Protein AF-A0A699ZZW5-F1 (afdb_monomer_lite)

pLDDT: mean 82.37, std 14.15, range [44.81, 97.31]

Structure (mmCIF, N/CA/C/O backbone):
data_AF-A0A699ZZW5-F1
#
_entry.id   AF-A0A699ZZW5-F1
#
loop_
_atom_site.group_PDB
_atom_site.id
_atom_site.type_symbol
_atom_site.label_atom_id
_atom_site.label_alt_id
_atom_site.label_comp_id
_atom_site.label_asym_id
_atom_site.label_entity_id
_atom_site.label_seq_id
_atom_site.pdbx_PDB_ins_code
_atom_site.Cartn_x
_atom_site.Cartn_y
_atom_site.Cartn_z
_atom_site.occupancy
_atom_site.B_iso_or_equiv
_atom_site.auth_seq_id
_atom_site.auth_comp_id
_atom_site.auth_asym_id
_atom_site.auth_atom_id
_atom_site.pdbx_PDB_model_num
ATOM 1 N N . MET A 1 1 ? 13.036 2.743 8.974 1.00 47.38 1 MET A N 1
ATOM 2 C CA . MET A 1 1 ? 11.934 3.652 9.339 1.00 47.38 1 MET A CA 1
ATOM 3 C C . MET A 1 1 ? 12.281 4.974 8.714 1.00 47.38 1 MET A C 1
ATOM 5 O O . MET A 1 1 ? 13.202 5.635 9.175 1.00 47.38 1 MET A O 1
ATOM 9 N N . ALA A 1 2 ? 11.593 5.298 7.637 1.00 44.81 2 ALA A N 1
ATOM 10 C CA . ALA A 1 2 ? 11.842 6.443 6.810 1.00 44.81 2 ALA A CA 1
ATOM 11 C C . ALA A 1 2 ? 11.551 7.671 7.666 1.00 44.81 2 ALA A C 1
ATOM 13 O O . ALA A 1 2 ? 10.438 7.875 8.156 1.00 44.81 2 ALA A O 1
ATOM 14 N N . ASP A 1 3 ? 12.593 8.460 7.887 1.00 52.75 3 ASP A N 1
ATOM 15 C CA . ASP A 1 3 ? 12.635 9.530 8.881 1.00 52.75 3 ASP A CA 1
ATOM 16 C C . ASP A 1 3 ? 11.747 10.739 8.543 1.00 52.75 3 ASP A C 1
ATOM 18 O O . ASP A 1 3 ? 11.688 11.697 9.310 1.00 52.75 3 ASP A O 1
ATOM 22 N N . TRP A 1 4 ? 11.025 10.707 7.420 1.00 54.19 4 TRP A N 1
ATOM 23 C CA . TRP A 1 4 ? 10.344 11.880 6.879 1.00 54.19 4 TRP A CA 1
ATOM 24 C C . TRP A 1 4 ? 8.996 12.199 7.544 1.00 54.19 4 TRP A C 1
ATOM 26 O O . TRP A 1 4 ? 8.529 13.327 7.411 1.00 54.19 4 TRP A O 1
ATOM 36 N N . ASN A 1 5 ? 8.366 11.260 8.271 1.00 65.25 5 ASN A N 1
ATOM 37 C CA . ASN A 1 5 ? 7.109 11.540 8.983 1.00 65.25 5 ASN A CA 1
ATOM 38 C C . ASN A 1 5 ? 6.798 10.570 10.141 1.00 65.25 5 ASN A C 1
ATOM 40 O O . ASN A 1 5 ? 5.810 9.832 10.108 1.00 65.25 5 ASN A O 1
ATOM 44 N N . ARG A 1 6 ? 7.628 10.569 11.192 1.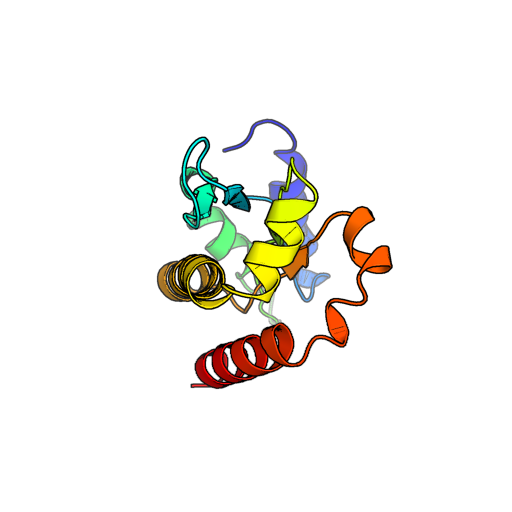00 73.81 6 ARG A N 1
ATOM 45 C CA . ARG A 1 6 ? 7.364 9.761 12.402 1.00 73.81 6 ARG A CA 1
ATOM 46 C C . ARG A 1 6 ? 6.028 10.119 13.068 1.00 73.81 6 ARG A C 1
ATOM 48 O O . ARG A 1 6 ? 5.307 9.224 13.499 1.00 73.81 6 ARG A O 1
ATOM 55 N N . GLU A 1 7 ? 5.648 11.397 13.063 1.00 85.00 7 GLU A N 1
ATOM 56 C CA . GLU A 1 7 ? 4.388 11.862 13.661 1.00 85.00 7 GLU A CA 1
ATOM 57 C C . GLU A 1 7 ? 3.146 11.246 13.000 1.00 85.00 7 GLU A C 1
ATOM 59 O O . GLU A 1 7 ? 2.139 11.005 13.667 1.00 85.00 7 GLU A O 1
ATOM 64 N N . GLY A 1 8 ? 3.204 10.945 11.699 1.00 88.81 8 GLY A N 1
ATOM 65 C CA . GLY A 1 8 ? 2.125 10.262 10.987 1.00 88.81 8 GLY A CA 1
ATOM 66 C C . GLY A 1 8 ? 1.798 8.885 11.574 1.00 88.81 8 GLY A C 1
ATOM 67 O O . GLY A 1 8 ? 0.622 8.542 11.718 1.00 88.81 8 GLY A O 1
ATOM 68 N N . TYR A 1 9 ? 2.818 8.122 11.977 1.00 92.06 9 TYR A N 1
ATOM 69 C CA . TYR A 1 9 ? 2.642 6.795 12.578 1.00 92.06 9 TYR A CA 1
ATOM 70 C C . TYR A 1 9 ? 1.956 6.889 13.937 1.00 92.06 9 TYR A C 1
ATOM 72 O O . TYR A 1 9 ? 0.991 6.160 14.191 1.00 92.06 9 TYR A O 1
ATOM 80 N N . ASP A 1 10 ? 2.417 7.816 14.776 1.00 93.94 10 ASP A N 1
ATOM 81 C CA . ASP A 1 10 ? 1.869 8.035 16.112 1.00 93.94 10 ASP A CA 1
ATOM 82 C C . ASP A 1 10 ? 0.426 8.535 16.040 1.00 93.94 10 ASP A C 1
ATOM 84 O O . ASP A 1 10 ? -0.450 8.038 16.752 1.00 93.94 10 ASP A O 1
ATOM 88 N N . ASN A 1 11 ? 0.140 9.468 15.128 1.00 94.69 11 ASN A N 1
ATOM 89 C CA . ASN A 1 11 ? -1.207 9.984 14.913 1.00 94.69 11 ASN A CA 1
ATOM 90 C C . ASN A 1 11 ? -2.162 8.902 14.400 1.00 94.69 11 ASN A C 1
ATOM 92 O O . ASN A 1 11 ? -3.297 8.820 14.879 1.00 94.69 11 ASN A O 1
ATOM 96 N N . ALA A 1 12 ? -1.711 8.036 13.488 1.00 95.19 12 ALA A N 1
ATOM 97 C CA . ALA A 1 12 ? -2.514 6.916 13.008 1.00 95.19 12 ALA A CA 1
ATOM 98 C C . ALA A 1 12 ? -2.909 5.980 14.158 1.00 95.19 12 ALA A C 1
ATOM 100 O O . ALA A 1 12 ? -4.080 5.630 14.283 1.00 95.19 12 ALA A O 1
ATOM 101 N N . VAL A 1 13 ? -1.975 5.641 15.055 1.00 95.56 13 VAL A N 1
ATOM 102 C CA . VAL A 1 13 ? -2.268 4.805 16.233 1.00 95.56 13 VAL A CA 1
ATOM 103 C C . VAL A 1 13 ? -3.162 5.544 17.230 1.00 95.56 13 VAL A C 1
ATOM 105 O O . VAL A 1 13 ? -4.140 4.973 17.722 1.00 95.56 13 VAL A O 1
ATOM 108 N N . ARG A 1 14 ? -2.870 6.816 17.523 1.00 94.88 14 ARG A N 1
ATOM 109 C CA . ARG A 1 14 ? -3.620 7.645 18.480 1.00 94.88 14 ARG A CA 1
ATOM 110 C C . ARG A 1 14 ? -5.081 7.815 18.076 1.00 94.88 14 ARG A C 1
ATOM 112 O O . ARG A 1 14 ? -5.964 7.755 18.929 1.00 94.88 14 ARG A O 1
ATOM 119 N N . PHE A 1 15 ? -5.340 8.014 16.787 1.00 94.44 15 PHE A N 1
ATOM 120 C CA . PHE A 1 15 ? -6.673 8.295 16.258 1.00 94.44 15 PHE A CA 1
ATOM 121 C C . PHE A 1 15 ? -7.304 7.116 15.511 1.00 94.44 15 PHE A C 1
ATOM 123 O O . PHE A 1 15 ? -8.346 7.301 14.888 1.00 94.44 15 PHE A O 1
ATOM 130 N N . ARG A 1 16 ? -6.751 5.901 15.622 1.00 95.19 16 ARG A N 1
ATOM 131 C CA . ARG A 1 16 ? -7.211 4.695 14.903 1.00 95.19 16 ARG A CA 1
ATOM 132 C C . ARG A 1 16 ? -8.709 4.399 15.025 1.00 95.19 16 ARG A C 1
ATOM 134 O O . ARG A 1 16 ? -9.313 3.916 14.079 1.00 95.19 16 ARG A O 1
ATOM 141 N N . ALA A 1 17 ? -9.348 4.777 16.137 1.00 94.31 17 ALA A N 1
ATOM 142 C CA . ALA A 1 17 ? -10.803 4.659 16.310 1.00 94.31 17 ALA A CA 1
ATOM 143 C C . ALA A 1 17 ? -11.629 5.463 15.284 1.00 94.31 17 ALA A C 1
ATOM 145 O O . ALA A 1 17 ? -12.817 5.203 15.121 1.00 94.31 17 ALA A O 1
ATOM 146 N N . LYS A 1 18 ? -11.020 6.452 14.622 1.00 93.75 18 LYS A N 1
ATOM 147 C CA . LYS A 1 18 ? -11.644 7.325 13.620 1.00 93.75 18 LYS A CA 1
ATOM 148 C C . LYS A 1 18 ? -11.321 6.916 12.179 1.00 93.75 18 LYS A C 1
ATOM 150 O O . LYS A 1 18 ? -11.803 7.562 11.255 1.00 93.75 18 LYS A O 1
ATOM 155 N N . LEU A 1 19 ? -10.480 5.903 11.976 1.00 95.38 19 LEU A N 1
ATOM 156 C CA . LEU A 1 19 ? -9.948 5.531 10.665 1.00 95.38 19 LEU A CA 1
ATOM 157 C C . LEU A 1 19 ? -10.515 4.187 10.240 1.00 95.38 19 LEU A C 1
ATOM 159 O O . LEU A 1 19 ? -10.462 3.240 11.011 1.00 95.38 19 LEU A O 1
ATOM 163 N N . THR A 1 20 ? -11.008 4.063 9.011 1.00 95.62 20 THR A N 1
ATOM 164 C CA . THR A 1 20 ? -11.395 2.752 8.461 1.00 95.62 20 THR A CA 1
ATOM 165 C C . THR A 1 20 ? -10.209 2.040 7.818 1.00 95.62 20 THR A C 1
ATOM 167 O O . THR A 1 20 ? -10.076 0.825 7.954 1.00 95.62 20 THR A O 1
ATOM 170 N N . HIS A 1 21 ? -9.334 2.809 7.171 1.00 97.19 21 HIS A N 1
ATOM 171 C CA . HIS A 1 21 ? -8.145 2.338 6.478 1.00 97.19 21 HIS A CA 1
ATOM 172 C C . HIS A 1 21 ? -6.964 3.262 6.777 1.00 97.19 21 HIS A C 1
ATOM 174 O O . HIS A 1 21 ? -7.145 4.457 7.016 1.00 97.19 21 HIS A O 1
ATOM 180 N N . VAL A 1 22 ? -5.757 2.713 6.710 1.00 96.81 22 VAL A N 1
ATOM 181 C CA . VAL A 1 22 ? -4.501 3.463 6.660 1.00 96.81 22 VAL A CA 1
ATOM 182 C C . VAL A 1 22 ? -3.672 2.969 5.486 1.00 96.81 22 VAL A C 1
ATOM 184 O O . VAL A 1 22 ? -3.576 1.765 5.254 1.00 96.81 22 VAL A O 1
ATOM 187 N N . SER A 1 23 ? -3.069 3.907 4.761 1.00 96.62 23 SER A N 1
ATOM 188 C CA . SER A 1 23 ? -2.251 3.626 3.583 1.00 96.62 23 SER A CA 1
ATOM 189 C C . SER A 1 23 ? -0.817 4.090 3.824 1.00 96.62 23 SER A C 1
ATOM 191 O O . SER A 1 23 ? -0.483 5.227 3.480 1.00 96.62 23 SER A O 1
ATOM 193 N N . PRO A 1 24 ? 0.033 3.266 4.464 1.00 95.31 24 PRO A N 1
ATOM 194 C CA . PRO A 1 24 ? 1.433 3.616 4.644 1.00 95.31 24 PRO A CA 1
ATOM 195 C C . PRO A 1 24 ? 2.151 3.751 3.295 1.00 95.31 24 PRO A C 1
ATOM 197 O O . PRO A 1 24 ? 1.871 3.031 2.336 1.00 95.31 24 PRO A O 1
ATOM 200 N N . VAL A 1 25 ? 3.087 4.693 3.234 1.00 93.75 25 VAL A N 1
ATOM 201 C CA . VAL A 1 25 ? 3.834 5.059 2.026 1.00 93.75 25 VAL A CA 1
ATOM 202 C C . VAL A 1 25 ? 5.217 4.419 2.112 1.00 93.75 25 VAL A C 1
ATOM 204 O O . VAL A 1 25 ? 6.180 5.058 2.532 1.00 93.75 25 VAL A O 1
ATOM 207 N N . TRP A 1 26 ? 5.288 3.132 1.778 1.00 94.38 26 TRP A N 1
ATOM 208 C CA . TRP A 1 26 ? 6.524 2.343 1.861 1.00 94.38 26 TRP A CA 1
ATOM 209 C C . TRP A 1 26 ? 7.064 1.954 0.500 1.00 94.38 26 TRP A C 1
ATOM 211 O O . TRP A 1 26 ? 8.271 1.977 0.299 1.00 94.38 26 TRP A O 1
ATOM 221 N N . TYR A 1 27 ? 6.174 1.616 -0.427 1.00 95.88 27 TYR A N 1
ATOM 222 C CA . TYR A 1 27 ? 6.559 0.865 -1.604 1.00 95.88 27 TYR A CA 1
ATOM 223 C C . TYR A 1 27 ? 6.644 1.727 -2.853 1.00 95.88 27 TYR A C 1
ATOM 225 O O . TYR A 1 27 ? 5.749 2.533 -3.144 1.00 95.88 27 TYR A O 1
ATOM 233 N N . THR A 1 28 ? 7.697 1.466 -3.619 1.00 94.25 28 THR A N 1
ATOM 234 C CA . THR A 1 28 ? 7.861 1.977 -4.975 1.00 94.25 28 THR A CA 1
ATOM 235 C C . THR A 1 28 ? 8.221 0.822 -5.895 1.00 94.25 28 THR A C 1
ATOM 237 O O . THR A 1 28 ? 9.174 0.086 -5.649 1.00 94.25 28 THR A O 1
ATOM 240 N N . LEU A 1 29 ? 7.437 0.660 -6.951 1.00 92.19 29 LEU A N 1
ATOM 241 C CA . LEU A 1 29 ? 7.672 -0.265 -8.040 1.00 92.19 29 LEU A CA 1
ATOM 242 C C . LEU A 1 29 ? 8.421 0.481 -9.148 1.00 92.19 29 LEU A C 1
ATOM 244 O O . LEU A 1 29 ? 7.941 1.504 -9.639 1.00 92.19 29 LEU A O 1
ATOM 248 N N . LYS A 1 30 ? 9.588 -0.036 -9.530 1.00 89.06 30 LYS A N 1
ATOM 249 C CA . LYS A 1 30 ? 10.482 0.574 -10.519 1.00 89.06 30 LYS A CA 1
ATOM 250 C C . LYS A 1 30 ? 10.868 -0.422 -11.591 1.00 89.06 30 LYS A C 1
ATOM 252 O O . LYS A 1 30 ? 10.924 -1.626 -11.336 1.00 89.06 30 LYS A O 1
ATOM 257 N N . ARG A 1 31 ? 11.215 0.090 -12.766 1.00 85.62 31 ARG A N 1
ATOM 258 C CA . ARG A 1 31 ? 11.972 -0.690 -13.740 1.00 85.62 31 ARG A CA 1
ATOM 259 C C . ARG A 1 31 ? 13.425 -0.833 -13.325 1.00 85.62 31 ARG A C 1
ATOM 261 O O . ARG A 1 31 ? 14.029 0.108 -12.812 1.00 85.62 31 ARG A O 1
ATOM 268 N N . VAL A 1 32 ? 13.987 -2.006 -13.593 1.00 84.44 32 VAL A N 1
ATOM 269 C CA . VAL A 1 32 ? 15.425 -2.230 -13.473 1.00 84.44 32 VAL A CA 1
ATOM 270 C C . VAL A 1 32 ? 16.113 -1.567 -14.675 1.00 84.44 32 VAL A C 1
ATOM 272 O O . VAL A 1 32 ? 15.771 -1.901 -15.816 1.00 84.44 32 VAL A O 1
ATOM 275 N N . PRO A 1 33 ? 17.067 -0.640 -14.455 1.00 77.06 33 PRO A N 1
ATOM 276 C CA . PRO A 1 33 ? 17.817 -0.011 -15.539 1.00 77.06 33 PRO A CA 1
ATOM 277 C C . PRO A 1 33 ? 18.487 -1.046 -16.448 1.00 77.06 33 PRO A C 1
ATOM 279 O O . PRO A 1 33 ? 18.896 -2.108 -15.984 1.00 77.06 33 PRO A O 1
ATOM 282 N N . ASP A 1 34 ? 18.602 -0.728 -17.738 1.00 74.69 34 ASP A N 1
ATOM 283 C CA . ASP A 1 34 ? 19.280 -1.553 -18.750 1.00 74.69 34 ASP A CA 1
ATOM 284 C C . ASP A 1 34 ? 18.694 -2.968 -18.958 1.00 74.69 34 ASP A C 1
ATOM 286 O O . ASP A 1 34 ? 19.326 -3.829 -19.573 1.00 74.69 34 ASP A O 1
ATOM 290 N N . THR A 1 35 ? 17.458 -3.210 -18.506 1.00 68.44 35 THR A N 1
ATOM 291 C CA . THR A 1 35 ? 16.708 -4.448 -18.774 1.00 68.44 35 THR A CA 1
ATOM 292 C C . THR A 1 35 ? 15.492 -4.182 -19.659 1.00 68.44 35 THR A C 1
ATOM 294 O O . THR A 1 35 ? 14.904 -3.100 -19.658 1.00 68.44 35 THR A O 1
ATOM 297 N N . THR A 1 36 ? 15.084 -5.181 -20.445 1.00 64.94 36 THR A N 1
ATOM 298 C CA . THR A 1 36 ? 13.964 -5.031 -21.388 1.00 64.94 36 THR A CA 1
ATOM 299 C C . THR A 1 36 ? 12.594 -5.146 -20.717 1.00 64.94 36 THR A C 1
ATOM 301 O O . THR A 1 36 ? 11.617 -4.607 -21.246 1.00 64.94 36 THR A O 1
ATOM 304 N N . ALA A 1 37 ? 12.496 -5.786 -19.548 1.00 67.44 37 ALA A N 1
ATOM 305 C CA . ALA A 1 37 ? 11.208 -6.146 -18.952 1.00 67.44 37 ALA A CA 1
ATOM 306 C C . ALA A 1 37 ? 11.175 -6.254 -17.420 1.00 67.44 37 ALA A C 1
ATOM 308 O O . ALA A 1 37 ? 10.093 -6.493 -16.890 1.00 67.44 37 ALA A O 1
ATOM 309 N N . ASP A 1 38 ? 12.294 -6.089 -16.708 1.00 84.56 38 ASP A N 1
ATOM 310 C CA . ASP A 1 38 ? 12.327 -6.426 -15.286 1.00 84.56 38 ASP A CA 1
ATOM 311 C C . ASP A 1 38 ? 11.857 -5.283 -14.387 1.00 84.56 38 ASP A C 1
ATOM 313 O O . ASP A 1 38 ? 12.244 -4.118 -14.532 1.00 84.56 38 ASP A O 1
ATOM 317 N N . TRP A 1 39 ? 11.036 -5.656 -13.410 1.00 89.50 39 TRP A N 1
ATOM 318 C CA . TRP A 1 39 ? 10.534 -4.777 -12.363 1.00 89.50 39 TRP A CA 1
ATOM 319 C C . TRP A 1 39 ? 11.111 -5.161 -11.003 1.00 89.50 39 TRP A C 1
ATOM 321 O O . TRP A 1 39 ? 11.331 -6.336 -10.708 1.00 89.50 39 TRP A O 1
ATOM 331 N N . VAL A 1 40 ? 11.306 -4.164 -10.145 1.00 92.56 40 VAL A N 1
ATOM 332 C CA . VAL A 1 40 ? 11.714 -4.335 -8.751 1.00 92.56 40 VAL A CA 1
ATOM 333 C C . VAL A 1 40 ? 10.764 -3.583 -7.831 1.00 92.56 40 VAL A C 1
ATOM 335 O O . VAL A 1 40 ? 10.336 -2.466 -8.125 1.00 92.56 40 VAL A O 1
ATOM 338 N N . LEU A 1 41 ? 10.430 -4.214 -6.709 1.00 94.69 41 LEU A N 1
ATOM 339 C CA . LEU A 1 41 ? 9.673 -3.600 -5.630 1.00 94.69 41 LEU A CA 1
ATOM 340 C C . LEU A 1 41 ? 10.640 -3.183 -4.519 1.00 94.69 41 LEU A C 1
ATOM 342 O O . LEU A 1 41 ? 11.264 -4.025 -3.875 1.00 94.69 41 LEU A O 1
ATOM 346 N N . GLU A 1 42 ? 10.759 -1.882 -4.292 1.00 95.25 42 GLU A N 1
ATOM 347 C CA . GLU A 1 42 ? 11.582 -1.310 -3.229 1.00 95.25 42 GLU A CA 1
ATOM 348 C C . GLU A 1 42 ? 10.741 -0.951 -1.998 1.00 95.25 42 GLU A C 1
ATOM 350 O O . GLU A 1 42 ? 9.516 -0.842 -2.062 1.00 95.25 42 GLU A O 1
ATOM 355 N N . GLY A 1 43 ? 11.418 -0.734 -0.866 1.00 93.50 43 GLY A N 1
ATOM 356 C CA . GLY A 1 43 ? 10.793 -0.211 0.353 1.00 93.50 43 GLY A CA 1
ATOM 357 C C . GLY A 1 43 ? 10.320 -1.257 1.363 1.00 93.50 43 GLY A C 1
ATOM 358 O O . GLY A 1 43 ? 9.893 -0.892 2.450 1.00 93.50 43 GLY A O 1
ATOM 359 N N . GLY A 1 44 ? 10.472 -2.558 1.092 1.00 93.19 44 GLY A N 1
ATOM 360 C CA . GLY A 1 44 ? 10.087 -3.614 2.047 1.00 93.19 44 GLY A CA 1
ATOM 361 C C . GLY A 1 44 ? 10.773 -3.532 3.420 1.00 93.19 44 GLY A C 1
ATOM 362 O O . GLY A 1 44 ? 10.225 -3.999 4.416 1.00 93.19 44 GLY A O 1
ATOM 363 N N . HIS A 1 45 ? 11.935 -2.879 3.511 1.00 92.44 45 HIS A N 1
ATOM 364 C CA . HIS A 1 45 ? 12.629 -2.604 4.777 1.00 92.44 45 HIS A CA 1
ATOM 365 C C . HIS A 1 45 ? 11.912 -1.570 5.666 1.00 92.44 45 HIS A C 1
ATOM 367 O O . HIS A 1 45 ? 12.236 -1.445 6.847 1.00 92.44 45 HIS A O 1
ATOM 373 N N . GLU A 1 46 ? 10.948 -0.829 5.119 1.00 91.81 46 GLU A N 1
ATOM 374 C CA . GLU A 1 46 ? 10.129 0.137 5.853 1.00 91.81 46 GLU A CA 1
ATOM 375 C C . GLU A 1 46 ? 8.956 -0.500 6.600 1.00 91.81 46 GLU A C 1
ATOM 377 O O . GLU A 1 46 ? 8.381 0.124 7.497 1.00 91.81 46 GLU A O 1
ATOM 382 N N . TYR A 1 47 ? 8.631 -1.760 6.291 1.00 94.31 47 TYR A N 1
ATOM 383 C CA . TYR A 1 47 ? 7.595 -2.499 6.997 1.00 94.31 47 TYR A CA 1
ATOM 384 C C . TYR A 1 47 ? 7.876 -2.562 8.503 1.00 94.31 47 TYR A C 1
ATOM 386 O O . TYR A 1 47 ? 8.921 -3.032 8.958 1.00 94.31 47 TYR A O 1
ATOM 394 N N . ASN A 1 48 ? 6.889 -2.137 9.291 1.00 93.50 48 ASN A N 1
ATOM 395 C CA . ASN A 1 48 ? 6.953 -2.141 10.745 1.00 93.50 48 ASN A CA 1
ATOM 396 C C . ASN A 1 48 ? 5.801 -2.968 11.327 1.00 93.50 48 ASN A C 1
ATOM 398 O O . ASN A 1 48 ? 4.684 -2.473 11.504 1.00 93.50 48 ASN A O 1
ATOM 402 N N . GLN A 1 49 ? 6.095 -4.225 11.668 1.00 95.12 49 GLN A N 1
ATOM 403 C CA . GLN A 1 49 ? 5.119 -5.163 12.227 1.00 95.12 49 GLN A CA 1
ATOM 404 C C . GLN A 1 49 ? 4.486 -4.650 13.527 1.00 95.12 49 GLN A C 1
ATOM 406 O O . GLN A 1 49 ? 3.271 -4.749 13.700 1.00 95.12 49 GLN A O 1
ATOM 411 N N . SER A 1 50 ? 5.283 -4.067 14.426 1.00 95.69 50 SER A N 1
ATOM 412 C CA . SER A 1 50 ? 4.795 -3.539 15.706 1.00 95.69 50 SER A CA 1
ATOM 413 C C . SER A 1 50 ? 3.792 -2.404 15.501 1.00 95.69 50 SER A C 1
ATOM 415 O O . SER A 1 50 ? 2.763 -2.353 16.174 1.00 95.69 50 SER A O 1
ATOM 417 N N . TRP A 1 51 ? 4.046 -1.519 14.534 1.00 96.06 51 TRP A N 1
ATOM 418 C CA . TRP A 1 51 ? 3.102 -0.460 14.183 1.00 96.06 51 TRP A CA 1
ATOM 419 C C . TRP A 1 51 ? 1.826 -1.009 13.538 1.00 96.06 51 TRP A C 1
ATOM 421 O O . TRP A 1 51 ? 0.731 -0.597 13.922 1.00 96.06 51 TRP A O 1
ATOM 431 N N . VAL A 1 52 ? 1.942 -1.975 12.618 1.00 96.56 52 VAL A N 1
ATOM 432 C CA . VAL A 1 52 ? 0.777 -2.630 11.994 1.00 96.56 52 VAL A CA 1
ATOM 433 C C . VAL A 1 52 ? -0.113 -3.279 13.052 1.00 96.56 52 VAL A C 1
ATOM 435 O O . VAL A 1 52 ? -1.333 -3.115 13.029 1.00 96.56 52 VAL A O 1
ATOM 438 N N . GLN A 1 53 ? 0.482 -3.963 14.028 1.00 96.12 53 GLN A N 1
ATOM 439 C CA . GLN A 1 53 ? -0.263 -4.516 15.155 1.00 96.12 53 GLN A CA 1
ATOM 440 C C . GLN A 1 53 ? -0.931 -3.405 15.969 1.00 96.12 53 GLN A C 1
ATOM 442 O O . GLN A 1 53 ? -2.127 -3.491 16.235 1.00 96.12 53 GLN A O 1
ATOM 447 N N . ALA A 1 54 ? -0.201 -2.341 16.315 1.00 96.25 54 ALA A N 1
ATOM 448 C CA . ALA A 1 54 ? -0.715 -1.237 17.123 1.00 96.25 54 ALA A CA 1
ATOM 449 C C . ALA A 1 54 ? -1.880 -0.482 16.461 1.00 96.25 54 ALA A C 1
ATOM 451 O O . ALA A 1 54 ? -2.857 -0.156 17.136 1.00 96.25 54 ALA A O 1
ATOM 452 N N . VAL A 1 55 ? -1.821 -0.222 15.152 1.00 96.38 55 VAL A N 1
ATOM 453 C CA . VAL A 1 55 ? -2.902 0.478 14.435 1.00 96.38 55 VAL A CA 1
ATOM 454 C C . VAL A 1 55 ? -4.141 -0.408 14.261 1.00 96.38 55 VAL A C 1
ATOM 456 O O . VAL A 1 55 ? -5.262 0.097 14.257 1.00 96.38 55 VAL A O 1
ATOM 459 N N . ARG A 1 56 ? -3.956 -1.733 14.194 1.00 96.00 56 ARG A N 1
ATOM 4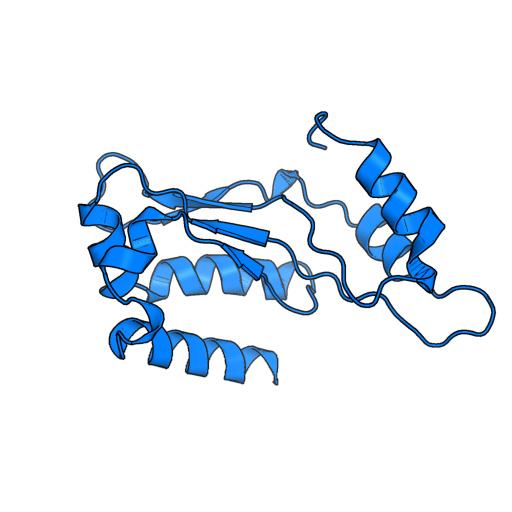60 C CA . ARG A 1 56 ? -5.036 -2.730 14.145 1.00 96.00 56 ARG A CA 1
ATOM 461 C C . ARG A 1 56 ? -5.673 -3.009 15.513 1.00 96.00 56 ARG A C 1
ATOM 463 O O . ARG A 1 56 ? -6.758 -3.586 15.548 1.00 96.00 56 ARG A O 1
ATOM 470 N N . GLN A 1 57 ? -5.039 -2.622 16.626 1.00 94.81 57 GLN A N 1
ATOM 471 C CA . GLN A 1 57 ? -5.587 -2.846 17.969 1.00 94.81 57 GLN A CA 1
ATOM 472 C C . GLN A 1 57 ? -6.950 -2.152 18.126 1.00 94.81 57 GLN A C 1
ATOM 474 O O . GLN A 1 57 ? -7.047 -0.942 17.884 1.00 94.81 57 GLN A O 1
ATOM 479 N N . PRO A 1 58 ? -7.984 -2.856 18.613 1.00 90.19 58 PRO A N 1
ATOM 480 C CA . PRO A 1 58 ? -9.252 -2.236 18.966 1.00 90.19 58 PRO A CA 1
ATOM 481 C C . PRO A 1 58 ? -9.103 -1.094 19.987 1.00 90.19 58 PRO A C 1
ATOM 483 O O . PRO A 1 58 ? -8.112 -0.990 20.719 1.00 90.19 58 PRO A O 1
ATOM 486 N N . VAL A 1 59 ? -10.105 -0.214 20.046 1.00 90.12 59 VAL A N 1
ATOM 487 C CA . VAL A 1 59 ? -10.185 0.873 21.036 1.00 90.12 59 VAL A CA 1
ATOM 488 C C . VAL A 1 59 ? -11.439 0.688 21.882 1.00 90.12 59 VAL A C 1
ATOM 490 O O . VAL A 1 59 ? -12.555 0.677 21.358 1.00 90.12 59 VAL A O 1
ATOM 493 N N . GLY A 1 60 ? -11.262 0.560 23.199 1.00 87.94 60 GLY A N 1
ATOM 494 C CA . GLY A 1 60 ? -12.362 0.311 24.131 1.00 87.94 60 GLY A CA 1
ATOM 495 C C . GLY A 1 60 ? -13.090 -0.997 23.810 1.00 87.94 60 GLY A C 1
ATOM 496 O O . GLY A 1 60 ? -12.460 -2.033 23.637 1.00 87.94 60 GLY A O 1
ATOM 497 N N . GLN A 1 61 ? -14.420 -0.939 23.714 1.00 86.62 61 GLN A N 1
ATOM 498 C CA . GLN A 1 61 ? -15.268 -2.088 23.363 1.00 86.62 61 GLN A CA 1
ATOM 499 C C . GLN A 1 61 ? -15.537 -2.210 21.852 1.00 86.62 61 GLN A C 1
ATOM 501 O O . GLN A 1 61 ? -16.321 -3.059 21.428 1.00 86.62 61 GLN A O 1
ATOM 506 N N . SER A 1 62 ? -14.932 -1.346 21.028 1.00 82.62 62 SER A N 1
ATOM 507 C CA . SER A 1 62 ? -15.133 -1.391 19.581 1.00 82.62 62 SER A CA 1
ATOM 508 C C . SER A 1 62 ? -14.588 -2.695 19.001 1.00 82.62 62 SER A C 1
ATOM 510 O O . SER A 1 62 ? -13.510 -3.140 19.377 1.00 82.62 62 SER A O 1
ATOM 512 N N . ARG A 1 63 ? -15.310 -3.289 18.047 1.00 82.75 63 ARG A N 1
ATOM 513 C CA . ARG A 1 63 ? -14.806 -4.402 17.220 1.00 82.75 63 ARG A CA 1
ATOM 514 C C . ARG A 1 63 ? -14.167 -3.921 15.916 1.00 82.75 63 ARG A C 1
ATOM 516 O O . ARG A 1 63 ? -13.778 -4.735 15.085 1.00 82.75 63 ARG A O 1
ATOM 523 N N . HIS A 1 64 ? -14.091 -2.605 15.721 1.00 87.50 64 HIS A N 1
ATOM 524 C CA . HIS A 1 64 ? -13.508 -2.004 14.532 1.00 87.50 64 HIS A CA 1
ATOM 525 C C . HIS A 1 64 ? -11.993 -2.220 14.506 1.00 87.50 64 HIS A C 1
ATOM 527 O O . HIS A 1 64 ? -11.286 -1.796 15.422 1.00 87.50 64 HIS A O 1
ATOM 533 N N . LYS A 1 65 ? -11.510 -2.854 13.438 1.00 90.50 65 LYS A N 1
ATOM 534 C CA . LYS A 1 65 ? -10.091 -3.028 13.127 1.00 90.50 65 LYS A CA 1
ATOM 535 C C . LYS A 1 65 ? -9.768 -2.142 11.930 1.00 90.50 65 LYS A C 1
ATOM 537 O O . LYS A 1 65 ? -10.418 -2.254 10.891 1.00 90.50 65 LYS A O 1
ATOM 542 N N . VAL A 1 66 ? -8.765 -1.279 12.068 1.00 96.56 66 VAL A N 1
ATOM 543 C CA . VAL A 1 66 ? -8.277 -0.479 10.940 1.00 96.56 66 VAL A CA 1
ATOM 544 C C . VAL A 1 66 ? -7.644 -1.407 9.909 1.00 96.56 66 VAL A C 1
ATOM 546 O O . VAL A 1 66 ? -6.794 -2.229 10.255 1.00 96.56 66 VAL A O 1
ATOM 549 N N . LYS A 1 67 ? -8.047 -1.260 8.649 1.00 96.81 67 LYS A N 1
ATOM 550 C CA . LYS A 1 67 ? -7.445 -1.982 7.528 1.00 96.81 67 LYS A CA 1
ATOM 551 C C . LYS A 1 67 ? -6.145 -1.307 7.093 1.00 96.81 67 LYS A C 1
ATOM 553 O O . LYS A 1 67 ? -6.100 -0.089 6.941 1.00 96.81 67 LYS A O 1
ATOM 558 N N . VAL A 1 68 ? -5.091 -2.082 6.884 1.00 97.31 68 VAL A N 1
ATOM 559 C CA . VAL A 1 68 ? -3.785 -1.605 6.417 1.00 97.31 68 VAL A CA 1
ATOM 560 C C . VAL A 1 68 ? -3.657 -1.927 4.935 1.00 97.31 68 VAL A C 1
ATOM 562 O O . VAL A 1 68 ? -3.616 -3.095 4.561 1.00 97.31 68 VAL A O 1
ATOM 565 N N . VAL A 1 69 ? -3.616 -0.885 4.108 1.00 97.31 69 VAL A N 1
ATOM 566 C CA . VAL A 1 69 ? -3.626 -0.962 2.640 1.00 97.31 69 VAL A CA 1
ATOM 567 C C . VAL A 1 69 ? -2.473 -0.123 2.074 1.00 97.31 69 VAL A C 1
ATOM 569 O O . VAL A 1 69 ? -2.690 1.025 1.702 1.00 97.31 69 VAL A O 1
ATOM 572 N N . PRO A 1 70 ? -1.222 -0.622 2.079 1.00 96.56 70 PRO A N 1
ATOM 573 C CA . PRO A 1 70 ? -0.066 0.169 1.675 1.00 96.56 70 PRO A CA 1
ATOM 574 C C . PRO A 1 70 ? -0.209 0.742 0.272 1.00 96.56 70 PRO A C 1
ATOM 576 O O . PRO A 1 70 ? -0.778 0.113 -0.622 1.00 96.56 70 PRO A O 1
ATOM 579 N N . ARG A 1 71 ? 0.382 1.919 0.077 1.00 95.38 71 ARG A N 1
ATOM 580 C CA . ARG A 1 71 ? 0.516 2.524 -1.241 1.00 95.38 71 ARG A CA 1
ATOM 581 C C . ARG A 1 71 ? 1.704 1.914 -1.977 1.00 95.38 71 ARG A C 1
ATOM 583 O O . ARG A 1 71 ? 2.822 1.940 -1.461 1.00 95.38 71 ARG A O 1
ATOM 590 N N . PHE A 1 72 ? 1.453 1.469 -3.200 1.00 94.00 72 PHE A N 1
ATOM 591 C CA . PHE A 1 72 ? 2.443 1.034 -4.174 1.00 94.00 72 PHE A CA 1
ATOM 592 C C . PHE A 1 72 ? 2.497 2.073 -5.286 1.00 94.00 72 PHE A C 1
ATOM 594 O O . PHE A 1 72 ? 1.571 2.175 -6.088 1.00 94.00 72 PHE A O 1
ATOM 601 N N . MET A 1 73 ? 3.561 2.872 -5.303 1.00 91.50 73 MET A N 1
ATOM 602 C CA . MET A 1 73 ? 3.779 3.848 -6.367 1.00 91.50 73 MET A CA 1
ATOM 603 C C . MET A 1 73 ? 4.484 3.201 -7.537 1.00 91.50 73 MET A C 1
ATOM 605 O O . MET A 1 73 ? 5.558 2.639 -7.355 1.00 91.50 73 MET A O 1
ATOM 609 N N . VAL A 1 74 ? 3.931 3.335 -8.732 1.00 87.69 74 VAL A N 1
ATOM 610 C CA . VAL A 1 74 ? 4.657 3.026 -9.958 1.00 87.69 74 VAL A CA 1
ATOM 611 C C . VAL A 1 74 ? 5.467 4.255 -10.346 1.00 87.69 74 VAL A C 1
ATOM 613 O O . VAL A 1 74 ? 4.914 5.290 -10.724 1.00 87.69 74 VAL A O 1
ATOM 616 N N . GLU A 1 75 ? 6.785 4.141 -10.245 1.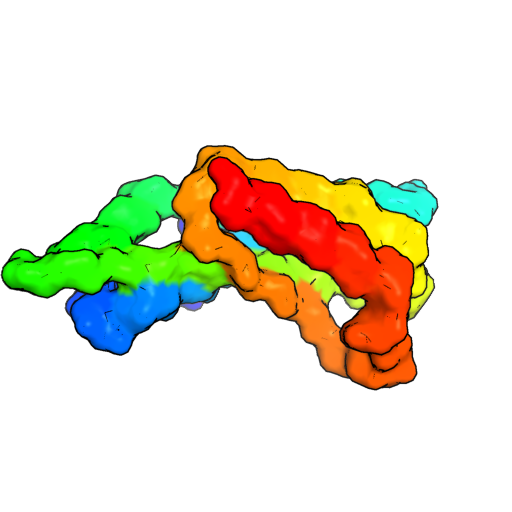00 85.19 75 GLU A N 1
ATOM 617 C CA . GLU A 1 75 ? 7.709 5.167 -10.706 1.00 85.19 75 GLU A CA 1
ATOM 618 C C . GLU A 1 75 ? 8.250 4.757 -12.075 1.00 85.19 75 GLU A C 1
ATOM 620 O O . GLU A 1 75 ? 8.955 3.757 -12.217 1.00 85.19 75 GLU A O 1
ATOM 625 N N . VAL A 1 76 ? 7.883 5.540 -13.087 1.00 75.88 76 VAL A N 1
ATOM 626 C CA . VAL A 1 76 ? 8.349 5.374 -14.461 1.00 75.88 76 VAL A CA 1
ATOM 627 C C . VAL A 1 76 ? 9.091 6.627 -14.892 1.00 75.88 76 VAL A C 1
ATOM 629 O O . VAL A 1 76 ? 8.553 7.734 -14.807 1.00 75.88 76 VAL A O 1
ATOM 632 N N . SER A 1 77 ? 10.310 6.434 -15.385 1.00 69.94 77 SER A N 1
ATOM 633 C CA . SER A 1 77 ? 11.172 7.483 -15.923 1.00 69.94 77 SER A CA 1
ATOM 634 C C . SER A 1 77 ? 11.054 7.634 -17.446 1.00 69.94 77 SER A C 1
ATOM 636 O O . SER A 1 77 ? 11.149 8.763 -17.926 1.00 69.94 77 SER A O 1
ATOM 638 N N . ASP A 1 78 ? 10.800 6.556 -18.205 1.00 73.44 78 ASP A N 1
ATOM 639 C CA . ASP A 1 78 ? 10.614 6.586 -19.667 1.00 73.44 78 ASP A CA 1
ATOM 640 C C . ASP A 1 78 ? 9.143 6.305 -20.055 1.00 73.44 78 ASP A C 1
ATOM 642 O O . ASP A 1 78 ? 8.572 5.304 -19.621 1.00 73.44 78 ASP A O 1
ATOM 646 N N . PRO A 1 79 ? 8.495 7.126 -20.907 1.00 67.50 79 PRO A N 1
ATOM 647 C CA . PRO A 1 79 ? 7.159 6.836 -21.440 1.00 67.50 79 PRO A CA 1
ATOM 648 C C . PRO A 1 79 ? 6.957 5.414 -22.000 1.00 67.50 79 PRO A C 1
ATOM 650 O O . PRO A 1 79 ? 5.842 4.891 -21.930 1.00 67.50 79 PRO A O 1
ATOM 653 N N . ASN A 1 80 ? 8.003 4.776 -22.531 1.00 71.50 80 ASN A N 1
ATOM 654 C CA . ASN A 1 80 ? 7.973 3.395 -23.018 1.00 71.50 80 ASN A CA 1
ATOM 655 C C . ASN A 1 80 ? 7.764 2.368 -21.894 1.00 71.50 80 ASN A C 1
ATOM 657 O O . ASN A 1 80 ? 7.155 1.320 -22.128 1.00 71.50 80 ASN A O 1
ATOM 661 N N . ASP A 1 81 ? 8.183 2.668 -20.664 1.00 72.12 81 ASP A N 1
ATOM 662 C CA . ASP A 1 81 ? 8.005 1.751 -19.536 1.00 72.12 81 ASP A CA 1
ATOM 663 C C . ASP A 1 81 ? 6.533 1.656 -19.125 1.00 72.12 81 ASP A C 1
ATOM 665 O O . ASP A 1 81 ? 6.094 0.604 -18.657 1.00 72.12 81 ASP A O 1
ATOM 669 N N . ASN A 1 82 ? 5.743 2.713 -19.365 1.00 69.75 82 ASN A N 1
ATOM 670 C CA . ASN A 1 82 ? 4.294 2.683 -19.157 1.00 69.75 82 ASN A CA 1
ATOM 671 C C . ASN A 1 82 ? 3.648 1.626 -20.059 1.00 69.75 82 ASN A C 1
ATOM 673 O O . ASN A 1 82 ? 2.850 0.810 -19.599 1.00 69.75 82 ASN A O 1
ATOM 677 N N . MET A 1 83 ? 4.020 1.613 -21.345 1.00 69.31 83 MET A N 1
ATOM 678 C CA . MET A 1 83 ? 3.510 0.630 -22.302 1.00 69.31 83 MET A CA 1
ATOM 679 C C . MET A 1 83 ? 3.910 -0.783 -21.893 1.00 69.31 83 MET A C 1
ATOM 681 O O . MET A 1 83 ? 3.117 -1.718 -21.978 1.00 69.31 83 MET A O 1
ATOM 685 N N . ALA A 1 84 ? 5.128 -0.941 -21.391 1.00 72.94 84 ALA A N 1
ATOM 686 C CA . ALA A 1 84 ? 5.583 -2.237 -20.952 1.00 72.94 84 ALA A CA 1
ATOM 687 C C . ALA A 1 84 ? 4.925 -2.703 -19.643 1.00 72.94 84 ALA A C 1
ATOM 689 O O . ALA A 1 84 ? 4.685 -3.899 -19.514 1.00 72.94 84 ALA A O 1
ATOM 690 N N . LEU A 1 85 ? 4.548 -1.811 -18.711 1.00 74.25 85 LEU A N 1
ATOM 691 C CA . LEU A 1 85 ? 3.717 -2.216 -17.567 1.00 74.25 85 LEU A CA 1
ATOM 692 C C . LEU A 1 85 ? 2.357 -2.741 -18.035 1.00 74.25 85 LEU A C 1
ATOM 694 O O . LEU A 1 85 ? 1.862 -3.721 -17.491 1.00 74.25 85 LEU A O 1
ATOM 698 N N . ILE A 1 86 ? 1.765 -2.104 -19.049 1.00 72.00 86 ILE A N 1
ATOM 699 C CA . ILE A 1 86 ? 0.472 -2.510 -19.616 1.00 72.00 86 ILE A CA 1
ATOM 700 C C . ILE A 1 86 ? 0.587 -3.867 -20.308 1.00 72.00 86 ILE A C 1
ATOM 702 O O . ILE A 1 86 ? -0.212 -4.763 -20.054 1.00 72.00 86 ILE A O 1
ATOM 706 N N . MET A 1 87 ? 1.583 -4.022 -21.179 1.00 72.12 87 MET A N 1
ATOM 707 C CA . MET A 1 87 ? 1.747 -5.222 -22.000 1.00 72.12 87 MET A CA 1
ATOM 708 C C . MET A 1 87 ? 2.353 -6.407 -21.234 1.00 72.12 87 MET A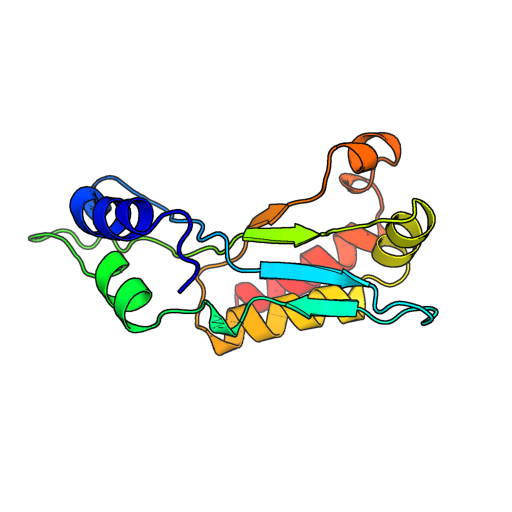 C 1
ATOM 710 O O . MET A 1 87 ? 2.179 -7.550 -21.648 1.00 72.12 87 MET A O 1
ATOM 714 N N . GLN A 1 88 ? 3.079 -6.157 -20.139 1.00 77.81 88 GLN A N 1
ATOM 715 C CA . GLN A 1 88 ? 3.827 -7.163 -19.370 1.00 77.81 88 GLN A CA 1
ATOM 716 C C . GLN A 1 88 ? 3.537 -7.042 -17.864 1.00 77.81 88 GLN A C 1
ATOM 718 O O . GLN A 1 88 ? 4.425 -7.130 -17.016 1.00 77.81 88 GLN A O 1
ATOM 723 N N . SER A 1 89 ? 2.262 -6.857 -17.525 1.00 78.00 89 SER A N 1
ATOM 724 C CA . SER A 1 89 ? 1.775 -6.567 -16.170 1.00 78.00 89 SER A CA 1
ATOM 725 C C . SER A 1 89 ? 1.980 -7.699 -15.153 1.00 78.00 89 SER A C 1
ATOM 727 O O . SER A 1 89 ? 1.983 -7.459 -13.947 1.00 78.00 89 SER A O 1
ATOM 729 N N . MET A 1 90 ? 2.191 -8.940 -15.601 1.00 82.50 90 MET A N 1
ATOM 730 C CA . MET A 1 90 ? 2.189 -10.112 -14.718 1.00 82.50 90 MET A CA 1
ATOM 731 C C . MET A 1 90 ? 3.307 -10.124 -13.667 1.00 82.50 90 MET A C 1
ATOM 733 O O . MET A 1 90 ? 3.035 -10.419 -12.505 1.00 82.50 90 MET A O 1
ATOM 737 N N . GLN A 1 91 ? 4.560 -9.838 -14.039 1.00 87.44 91 GLN A N 1
ATOM 738 C CA . GLN A 1 91 ? 5.673 -9.790 -13.076 1.00 87.44 91 GLN A CA 1
ATOM 739 C C . GLN A 1 91 ? 5.462 -8.695 -12.010 1.00 87.44 91 GLN A C 1
ATOM 741 O O . GLN A 1 91 ? 5.496 -9.030 -10.825 1.00 87.44 91 GLN A O 1
ATOM 746 N N . PRO A 1 92 ? 5.199 -7.423 -12.368 1.00 87.69 92 PRO A N 1
ATOM 747 C CA . PRO A 1 92 ? 4.990 -6.371 -11.375 1.00 87.69 92 PRO A CA 1
ATOM 748 C C . PRO A 1 92 ? 3.759 -6.610 -10.497 1.00 87.69 92 PRO A C 1
ATOM 750 O O . PRO A 1 92 ? 3.829 -6.389 -9.287 1.00 87.69 92 PRO A O 1
ATOM 753 N N . LEU A 1 93 ? 2.662 -7.141 -11.054 1.00 87.69 93 LEU A N 1
ATOM 754 C CA . LEU A 1 93 ? 1.509 -7.560 -10.253 1.00 87.69 93 LEU A CA 1
ATOM 755 C C . LEU A 1 93 ? 1.901 -8.647 -9.244 1.00 87.69 93 LEU A C 1
ATOM 757 O O . LEU A 1 93 ? 1.566 -8.525 -8.072 1.00 87.69 93 LEU A O 1
ATOM 761 N N . ARG A 1 94 ? 2.673 -9.666 -9.644 1.00 89.25 94 ARG A N 1
ATOM 762 C CA . ARG A 1 94 ? 3.155 -10.713 -8.721 1.00 89.25 94 ARG A CA 1
ATOM 763 C C . ARG A 1 94 ? 4.068 -10.176 -7.619 1.00 89.25 94 ARG A C 1
ATOM 765 O O . ARG A 1 94 ? 3.995 -10.665 -6.497 1.00 89.25 94 ARG A O 1
ATOM 772 N N . LEU A 1 95 ? 4.910 -9.184 -7.904 1.00 93.50 95 LEU A N 1
ATOM 773 C CA . LEU A 1 95 ? 5.748 -8.560 -6.875 1.00 93.50 95 LEU A CA 1
ATOM 774 C C . LEU A 1 95 ? 4.891 -7.881 -5.802 1.00 93.50 95 LEU A C 1
ATOM 776 O O . LEU A 1 95 ? 5.080 -8.131 -4.615 1.00 93.50 95 LEU A O 1
ATOM 780 N N . MET A 1 96 ? 3.908 -7.078 -6.219 1.00 92.75 96 MET A N 1
ATOM 781 C CA . MET A 1 96 ? 2.972 -6.435 -5.290 1.00 92.75 96 MET A CA 1
ATOM 782 C C . MET A 1 96 ? 2.099 -7.464 -4.559 1.00 92.75 96 MET A C 1
ATOM 784 O O . MET A 1 96 ? 1.810 -7.297 -3.376 1.00 92.75 96 MET A O 1
ATOM 788 N N . TRP A 1 97 ? 1.715 -8.544 -5.248 1.00 90.56 97 TRP A N 1
ATOM 789 C CA . TRP A 1 97 ? 0.931 -9.645 -4.690 1.00 90.56 97 TRP A CA 1
ATOM 790 C C . TRP A 1 97 ? 1.604 -10.293 -3.495 1.00 90.56 97 TRP A C 1
ATOM 792 O O . TRP A 1 97 ? 1.025 -10.384 -2.412 1.00 90.56 97 TRP A O 1
ATOM 802 N N . ASN A 1 98 ? 2.828 -10.761 -3.731 1.00 93.38 98 ASN A N 1
ATOM 803 C CA . ASN A 1 98 ? 3.582 -11.510 -2.750 1.00 93.38 98 ASN A CA 1
ATOM 804 C C . ASN A 1 98 ? 3.811 -10.635 -1.524 1.00 93.38 98 ASN A C 1
ATOM 806 O O . ASN A 1 98 ? 3.582 -11.092 -0.416 1.00 93.38 98 ASN A O 1
ATOM 810 N N . GLU A 1 99 ? 4.115 -9.349 -1.712 1.00 95.62 99 GLU A N 1
ATOM 811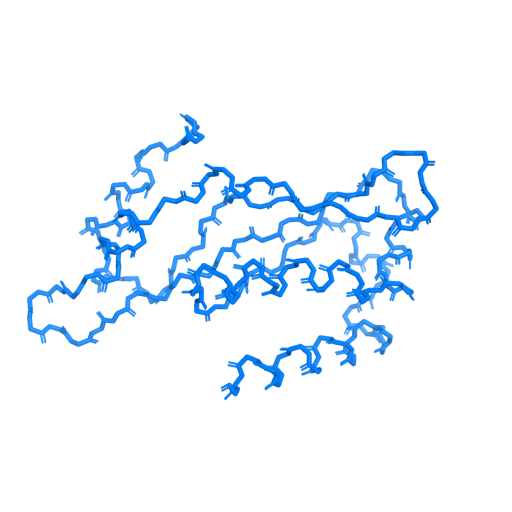 C CA . GLU A 1 99 ? 4.267 -8.424 -0.591 1.00 95.62 99 GLU A CA 1
ATOM 812 C C . GLU A 1 99 ? 2.966 -8.269 0.222 1.00 95.62 99 GLU A C 1
ATOM 814 O O . GLU A 1 99 ? 3.000 -8.282 1.452 1.00 95.62 99 GLU A O 1
ATOM 819 N N . VAL A 1 100 ? 1.803 -8.173 -0.436 1.00 94.75 100 VAL A N 1
ATOM 820 C CA . VAL A 1 100 ? 0.497 -8.112 0.246 1.00 94.75 100 VAL A CA 1
ATOM 821 C C . VAL A 1 100 ? 0.202 -9.373 1.049 1.00 94.75 100 VAL A C 1
ATOM 823 O O . VAL A 1 100 ? -0.207 -9.264 2.207 1.00 94.75 100 VAL A O 1
ATOM 826 N N . LYS A 1 101 ? 0.421 -10.557 0.470 1.00 92.62 101 LYS A N 1
ATOM 827 C CA . LYS A 1 101 ? 0.182 -11.832 1.159 1.00 92.62 101 LYS A CA 1
ATOM 828 C C . LYS A 1 101 ? 1.209 -12.074 2.272 1.00 92.62 101 LYS A C 1
ATOM 830 O O . LYS A 1 101 ? 0.813 -12.392 3.390 1.00 92.62 101 LYS A O 1
ATOM 835 N N . ASP A 1 102 ? 2.495 -11.852 2.013 1.00 94.50 102 ASP A N 1
ATOM 836 C CA . ASP A 1 102 ? 3.589 -12.120 2.957 1.00 94.50 102 ASP A CA 1
ATOM 837 C C . ASP A 1 102 ? 3.517 -11.238 4.209 1.00 94.50 102 ASP A C 1
ATOM 839 O O . ASP A 1 102 ? 3.937 -11.651 5.293 1.00 94.50 102 ASP A O 1
ATOM 843 N N . LYS A 1 103 ? 2.998 -10.010 4.079 1.00 95.69 103 LYS A N 1
ATOM 844 C CA . LYS A 1 103 ? 2.854 -9.064 5.197 1.00 95.69 103 LYS A CA 1
ATOM 845 C C . LYS A 1 103 ? 1.447 -9.023 5.797 1.00 95.69 103 LYS A C 1
ATOM 847 O O . LYS A 1 103 ? 1.220 -8.232 6.715 1.00 95.69 103 LYS A O 1
ATOM 852 N N . ASP A 1 104 ? 0.530 -9.869 5.320 1.00 93.50 104 ASP A N 1
ATOM 853 C CA . ASP A 1 104 ? -0.877 -9.893 5.742 1.00 93.50 104 ASP A CA 1
ATOM 854 C C . ASP A 1 104 ? -1.523 -8.500 5.639 1.00 93.50 104 ASP A C 1
ATOM 856 O O . ASP A 1 104 ? -2.079 -7.981 6.608 1.00 93.50 104 ASP A O 1
ATOM 860 N N . TYR A 1 105 ? -1.400 -7.822 4.496 1.00 95.31 105 TYR A N 1
ATOM 861 C CA . TYR A 1 105 ? -2.109 -6.557 4.274 1.00 95.31 105 TYR A CA 1
ATOM 862 C C . TYR A 1 105 ? -3.578 -6.798 3.919 1.00 95.31 105 TYR A C 1
ATOM 864 O O . TYR A 1 105 ? -3.939 -7.806 3.322 1.00 95.31 105 TYR A O 1
ATOM 872 N N . ASP A 1 106 ? -4.444 -5.838 4.257 1.00 94.44 106 ASP A N 1
ATOM 873 C CA . ASP A 1 106 ? -5.885 -5.914 3.968 1.00 94.44 106 ASP A CA 1
ATOM 874 C C . ASP A 1 106 ? -6.214 -5.515 2.509 1.00 94.44 106 ASP A C 1
ATOM 876 O O . ASP A 1 106 ? -7.383 -5.372 2.145 1.00 94.44 106 ASP A O 1
ATOM 880 N N . GLY A 1 107 ? -5.186 -5.274 1.691 1.00 92.94 107 GLY A N 1
ATOM 881 C CA . GLY A 1 107 ? -5.265 -4.821 0.305 1.00 92.94 107 GLY A CA 1
ATOM 882 C C . GLY A 1 107 ? -4.068 -3.944 -0.062 1.00 92.94 107 GLY A C 1
ATOM 883 O O . GLY A 1 107 ? -3.074 -3.898 0.662 1.00 92.94 107 GLY A O 1
ATOM 884 N N . LEU A 1 108 ? -4.180 -3.215 -1.169 1.00 93.81 108 LEU A N 1
ATOM 885 C CA . LEU A 1 108 ? -3.185 -2.243 -1.618 1.00 93.81 108 LEU A CA 1
ATOM 886 C C . LEU A 1 108 ? -3.860 -1.012 -2.223 1.00 93.81 108 LEU A C 1
ATOM 888 O O . LEU A 1 108 ? -5.006 -1.078 -2.669 1.00 93.81 108 LEU A O 1
ATOM 892 N N . VAL A 1 109 ? -3.127 0.095 -2.272 1.00 93.38 109 VAL A N 1
ATOM 893 C CA . VAL A 1 109 ? -3.460 1.275 -3.075 1.00 93.38 109 VAL A CA 1
ATOM 894 C C . VAL A 1 109 ? -2.434 1.369 -4.198 1.00 93.38 109 VAL A C 1
ATOM 896 O O . VAL A 1 109 ? -1.262 1.625 -3.935 1.00 93.38 109 VAL A O 1
ATOM 899 N N . LEU A 1 110 ? -2.860 1.154 -5.443 1.00 89.44 110 LEU A N 1
ATOM 900 C CA . LEU A 1 110 ? -2.001 1.355 -6.608 1.00 89.44 110 LEU A CA 1
ATOM 901 C C . LEU A 1 110 ? -2.015 2.838 -6.983 1.00 89.44 110 LEU A C 1
ATOM 903 O O . LEU A 1 110 ? -3.069 3.390 -7.296 1.00 89.44 110 LEU A O 1
ATOM 907 N N . GLU A 1 111 ? -0.849 3.473 -6.958 1.00 86.94 111 GLU A N 1
ATOM 908 C CA . GLU A 1 111 ? -0.673 4.859 -7.376 1.00 86.94 111 GLU A CA 1
ATOM 909 C C . GLU A 1 111 ? 0.192 4.909 -8.634 1.00 86.94 111 GLU A C 1
ATOM 911 O O . GLU A 1 111 ? 1.263 4.311 -8.698 1.00 86.94 111 GLU A O 1
ATOM 916 N N . VAL A 1 112 ? -0.285 5.637 -9.639 1.00 79.19 112 VAL A N 1
ATOM 917 C CA . VAL A 1 112 ? 0.425 5.896 -10.893 1.00 79.19 112 VAL A CA 1
ATOM 918 C C . VAL A 1 112 ? 0.497 7.406 -11.101 1.00 79.19 112 VAL A C 1
ATOM 920 O O . VAL A 1 112 ? -0.447 8.129 -10.768 1.00 79.19 112 VAL A O 1
ATOM 923 N N . MET A 1 113 ? 1.616 7.914 -11.617 1.00 70.75 113 MET A N 1
ATOM 924 C CA . MET A 1 113 ? 1.779 9.356 -11.827 1.00 70.75 113 MET A CA 1
ATOM 925 C C . MET A 1 113 ? 0.882 9.893 -12.963 1.00 70.75 113 MET A C 1
ATOM 927 O O . MET A 1 113 ? 0.379 9.161 -13.813 1.00 70.75 113 MET A O 1
ATOM 931 N N . GLN A 1 114 ? 0.663 11.214 -12.974 1.00 60.06 114 GLN A N 1
ATOM 932 C CA . GLN A 1 114 ? -0.313 11.916 -13.830 1.00 60.06 114 GLN A CA 1
ATOM 933 C C . GLN A 1 114 ? -0.128 11.704 -15.347 1.00 60.06 114 GLN A C 1
ATOM 935 O O . GLN A 1 114 ? -1.077 11.878 -16.110 1.00 60.06 114 GLN A O 1
ATOM 940 N N . ASN A 1 115 ? 1.052 11.282 -15.806 1.00 57.78 115 ASN A N 1
ATOM 941 C CA . ASN A 1 115 ? 1.323 10.968 -17.213 1.00 57.78 115 ASN A CA 1
ATOM 942 C C . ASN A 1 115 ? 0.544 9.742 -17.751 1.00 57.78 115 ASN A C 1
ATOM 944 O O . ASN A 1 115 ? 0.546 9.514 -18.958 1.00 57.78 115 ASN A O 1
ATOM 948 N N . TRP A 1 116 ? -0.172 8.997 -16.899 1.00 56.91 116 TRP A N 1
ATOM 949 C CA . TRP A 1 116 ? -0.915 7.780 -17.266 1.00 56.91 116 TRP A CA 1
ATOM 950 C C . TRP A 1 116 ? -2.359 8.042 -17.716 1.00 56.91 116 TRP A C 1
ATOM 952 O O . TRP A 1 116 ? -2.933 7.245 -18.459 1.00 56.91 116 TRP A O 1
ATOM 962 N N . LEU A 1 117 ? -2.950 9.181 -17.333 1.00 53.62 117 LEU A N 1
ATOM 963 C CA . LEU A 1 117 ? -4.282 9.583 -17.810 1.00 53.62 117 LEU A CA 1
ATOM 964 C C . LEU A 1 117 ? -4.308 9.790 -19.335 1.00 53.62 117 LEU A C 1
ATOM 966 O O . LEU A 1 117 ? -5.341 9.580 -19.963 1.00 53.62 117 LEU A O 1
ATOM 970 N N . ALA A 1 118 ? -3.164 10.125 -19.941 1.00 52.38 118 ALA A N 1
ATOM 971 C CA . ALA A 1 118 ? -3.031 10.318 -21.385 1.00 52.38 118 ALA A CA 1
ATOM 972 C C . ALA A 1 118 ? -3.125 9.015 -22.209 1.00 52.38 118 ALA A C 1
ATOM 974 O O . ALA A 1 118 ? -3.389 9.080 -23.405 1.00 52.38 118 ALA A O 1
ATOM 975 N N . ILE A 1 119 ? -2.933 7.844 -21.586 1.00 56.47 119 ILE A N 1
ATOM 976 C CA . ILE A 1 119 ? -2.891 6.528 -22.258 1.00 56.47 119 ILE A CA 1
ATOM 977 C C . ILE A 1 119 ? -4.087 5.622 -21.919 1.00 56.47 119 ILE A C 1
ATOM 979 O O . ILE A 1 119 ? -4.109 4.464 -22.320 1.00 56.47 119 ILE A O 1
ATOM 983 N N . ASN A 1 120 ? -5.101 6.145 -21.214 1.00 63.22 120 ASN A N 1
ATOM 984 C CA . ASN A 1 120 ? -6.355 5.452 -20.881 1.00 63.22 120 ASN A CA 1
ATOM 985 C C . ASN A 1 120 ? -6.161 4.030 -20.312 1.00 63.22 120 ASN A C 1
ATOM 987 O O . ASN A 1 120 ? -6.866 3.088 -20.677 1.00 63.22 120 ASN A O 1
ATOM 991 N N . ILE A 1 121 ? -5.194 3.860 -19.409 1.00 62.72 121 ILE A N 1
ATOM 992 C CA . ILE A 1 121 ? -4.797 2.534 -18.919 1.00 62.72 121 ILE A CA 1
ATOM 993 C C . ILE A 1 121 ? -5.926 1.758 -18.229 1.00 62.72 121 ILE A C 1
ATOM 995 O O . ILE A 1 121 ? -5.988 0.537 -18.314 1.00 62.72 121 ILE A O 1
ATOM 999 N N . LEU A 1 122 ? -6.860 2.469 -17.595 1.00 59.88 122 LEU A N 1
ATOM 1000 C CA . LEU A 1 122 ? -8.025 1.867 -16.945 1.00 59.88 122 LEU A CA 1
ATOM 1001 C C . LEU A 1 122 ? -9.033 1.288 -17.946 1.00 59.88 122 LEU A C 1
ATOM 1003 O O . LEU A 1 122 ? -9.991 0.657 -17.526 1.00 59.88 122 LEU A O 1
ATOM 1007 N N . SER A 1 123 ? -8.833 1.504 -19.247 1.00 62.59 123 SER A N 1
ATOM 1008 C CA . SER A 1 123 ? -9.590 0.867 -20.329 1.00 62.59 123 SER A CA 1
ATOM 1009 C C . SER A 1 123 ? -8.796 -0.212 -21.068 1.00 62.59 123 SER A C 1
ATOM 1011 O O . SER A 1 123 ? -9.348 -0.890 -21.931 1.00 62.59 123 SER A O 1
ATOM 1013 N N . ALA A 1 124 ? -7.502 -0.369 -20.764 1.00 65.19 124 ALA A N 1
ATOM 1014 C CA . ALA A 1 124 ? -6.676 -1.380 -21.399 1.00 65.19 124 ALA A CA 1
ATOM 1015 C C . ALA A 1 124 ? -7.056 -2.752 -20.828 1.00 65.19 124 ALA A C 1
ATOM 1017 O O . ALA A 1 124 ? -6.686 -3.088 -19.702 1.00 65.19 124 ALA A O 1
ATOM 1018 N N . GLU A 1 125 ? -7.790 -3.551 -21.605 1.00 64.44 125 GLU A N 1
ATOM 1019 C CA . GLU A 1 125 ? -8.230 -4.901 -21.213 1.00 64.44 125 GLU A CA 1
ATOM 1020 C C . GLU A 1 125 ? -7.058 -5.768 -20.726 1.00 64.44 125 GLU A C 1
ATOM 1022 O O . GLU A 1 125 ? -7.167 -6.439 -19.702 1.00 64.44 125 GLU A O 1
ATOM 1027 N N . HIS A 1 126 ? -5.894 -5.637 -21.374 1.00 65.94 126 HIS A N 1
ATOM 1028 C CA . HIS A 1 126 ? -4.643 -6.313 -21.007 1.00 65.94 126 HIS A CA 1
ATOM 1029 C C . HIS A 1 126 ? -4.105 -5.967 -19.609 1.00 65.94 126 HIS A C 1
ATOM 1031 O O . HIS A 1 126 ? -3.270 -6.695 -19.075 1.00 65.94 126 HIS A O 1
ATOM 1037 N N . PHE A 1 127 ? -4.562 -4.868 -19.008 1.00 67.38 127 PHE A N 1
ATOM 1038 C CA . PHE A 1 127 ? -4.212 -4.482 -17.643 1.00 67.38 127 PHE A CA 1
ATOM 1039 C C . PHE A 1 127 ? -5.320 -4.842 -16.646 1.00 67.38 127 PHE A C 1
ATOM 1041 O O . PHE A 1 127 ? -5.030 -5.303 -15.543 1.00 67.38 127 PHE A O 1
ATOM 1048 N N . LEU A 1 128 ? -6.589 -4.692 -17.040 1.00 70.69 128 LEU A N 1
ATOM 1049 C CA . LEU A 1 128 ? -7.734 -4.990 -16.179 1.00 70.69 128 LEU A CA 1
ATOM 1050 C C . LEU A 1 128 ? -7.910 -6.485 -15.904 1.00 70.69 128 LEU A C 1
ATOM 1052 O O . LEU A 1 128 ? -8.163 -6.853 -14.762 1.00 70.69 128 LEU A O 1
ATOM 1056 N N . GLU A 1 129 ? -7.785 -7.349 -16.912 1.00 73.75 129 GLU A N 1
ATOM 1057 C CA . GLU A 1 129 ? -7.988 -8.794 -16.737 1.00 73.75 129 GLU A CA 1
ATOM 1058 C C . GLU A 1 129 ? -6.994 -9.399 -15.719 1.00 73.75 129 GLU A C 1
ATOM 1060 O O . GLU A 1 129 ? -7.444 -10.049 -14.769 1.00 73.75 129 GLU A O 1
ATOM 1065 N N . PRO A 1 130 ? -5.678 -9.110 -15.791 1.00 70.94 130 PRO A N 1
ATOM 1066 C CA . PRO A 1 130 ? -4.733 -9.518 -14.752 1.00 70.94 130 PRO A CA 1
ATOM 1067 C C . PRO A 1 130 ? -5.052 -8.953 -13.365 1.00 70.94 130 PRO A C 1
ATOM 1069 O O . PRO A 1 130 ? -4.862 -9.649 -12.369 1.00 70.94 130 PRO A O 1
ATOM 1072 N N . ILE A 1 131 ? -5.562 -7.718 -13.281 1.00 71.88 131 ILE A N 1
ATOM 1073 C CA . ILE A 1 131 ? -5.996 -7.124 -12.009 1.00 71.88 131 ILE A CA 1
ATOM 1074 C C . ILE A 1 131 ? -7.218 -7.853 -11.452 1.00 71.88 131 ILE A C 1
ATOM 1076 O O . ILE A 1 131 ? -7.267 -8.109 -10.254 1.00 71.88 131 ILE A O 1
ATOM 1080 N N . TYR A 1 132 ? -8.195 -8.220 -12.281 1.00 74.00 132 TYR A N 1
ATOM 1081 C CA . TYR A 1 132 ? -9.362 -8.974 -11.822 1.00 74.00 132 TYR A CA 1
ATOM 1082 C C . TYR A 1 132 ? -8.975 -10.355 -11.298 1.00 74.00 132 TYR A C 1
ATOM 1084 O O . TYR A 1 132 ? -9.438 -10.743 -10.225 1.00 74.00 132 TYR A O 1
ATOM 1092 N N . LEU A 1 133 ? -8.089 -11.061 -12.004 1.00 69.38 133 LEU A N 1
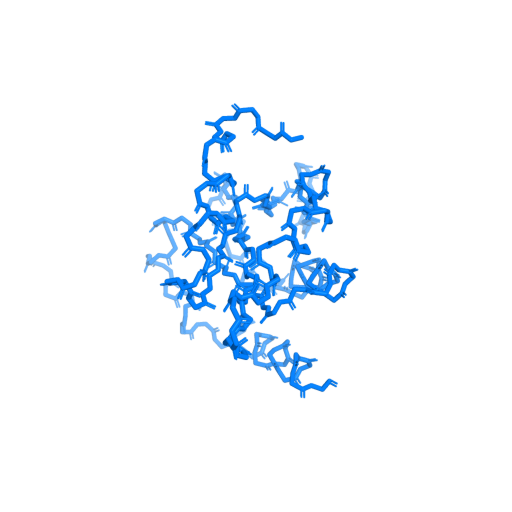ATOM 1093 C CA . LEU A 1 133 ? -7.536 -12.334 -11.536 1.00 69.38 133 LEU A CA 1
ATOM 1094 C C . LEU A 1 133 ? -6.811 -12.151 -10.195 1.00 69.38 133 LEU A C 1
ATOM 1096 O O . LEU A 1 133 ? -7.097 -12.852 -9.226 1.00 69.38 133 LEU A O 1
ATOM 1100 N N . PHE A 1 134 ? -5.968 -11.126 -10.098 1.00 68.50 134 PHE A N 1
ATOM 1101 C CA . PHE A 1 134 ? -5.285 -10.753 -8.862 1.00 68.50 134 PHE A CA 1
ATOM 1102 C C . PHE A 1 134 ? -6.260 -10.433 -7.714 1.00 68.50 134 PHE A C 1
ATOM 1104 O O . PHE A 1 134 ? -6.063 -10.866 -6.582 1.00 68.50 134 PHE A O 1
ATOM 1111 N N . MET A 1 135 ? -7.345 -9.704 -7.986 1.00 68.88 135 MET A N 1
ATOM 1112 C CA . MET A 1 135 ? -8.368 -9.379 -6.990 1.00 68.88 135 MET A CA 1
ATOM 1113 C C . MET A 1 135 ? -9.156 -10.616 -6.551 1.00 68.88 135 MET A C 1
ATOM 1115 O O . MET A 1 135 ? -9.491 -10.722 -5.373 1.00 68.88 135 MET A O 1
ATOM 1119 N N . SER A 1 136 ? -9.428 -11.562 -7.456 1.00 72.06 136 SER A N 1
ATOM 1120 C CA . SER A 1 136 ? -10.110 -12.813 -7.102 1.00 72.06 136 SER A CA 1
ATOM 1121 C C . SER A 1 136 ? -9.281 -13.697 -6.167 1.00 72.06 136 SER A C 1
ATOM 1123 O O . SER A 1 136 ? -9.836 -14.326 -5.264 1.00 72.06 136 SER A O 1
ATOM 1125 N N . ASP A 1 137 ? -7.955 -13.655 -6.289 1.00 66.06 137 ASP A N 1
ATOM 1126 C CA . ASP A 1 137 ? -7.051 -14.349 -5.373 1.00 66.06 137 ASP A CA 1
ATOM 1127 C C . ASP A 1 137 ? -6.967 -13.665 -3.987 1.00 66.06 137 ASP A C 1
ATOM 1129 O O . ASP A 1 137 ? -6.507 -14.283 -3.021 1.00 66.06 137 ASP A O 1
ATOM 1133 N N . LEU A 1 138 ? -7.394 -12.392 -3.834 1.00 58.28 138 LEU A N 1
ATOM 1134 C CA . LEU A 1 138 ? -7.453 -11.712 -2.513 1.00 58.28 138 LEU A CA 1
ATOM 1135 C C . LEU A 1 138 ? -8.640 -12.182 -1.695 1.00 58.28 138 LEU A C 1
ATOM 1137 O O . LEU A 1 138 ? -8.587 -12.157 -0.468 1.00 58.28 138 LEU A O 1
ATOM 1141 N N . SER A 1 139 ? -9.718 -12.549 -2.382 1.00 57.81 139 SER A N 1
ATOM 1142 C CA . SER A 1 139 ? -10.963 -13.009 -1.775 1.00 57.81 139 SER A CA 1
ATOM 1143 C C . SER A 1 139 ? -10.939 -14.473 -1.324 1.00 57.81 139 SER A C 1
ATOM 1145 O O . SER A 1 139 ? -11.880 -14.884 -0.645 1.00 57.81 139 SER A O 1
ATOM 1147 N N . ASN A 1 140 ? -9.884 -15.222 -1.670 1.00 46.50 140 ASN A N 1
ATOM 1148 C CA . ASN A 1 140 ? -9.626 -16.602 -1.244 1.00 46.50 140 ASN A CA 1
ATOM 1149 C C . ASN A 1 140 ? -8.480 -16.664 -0.221 1.00 46.50 140 ASN A C 1
ATOM 1151 O O . ASN A 1 140 ? -8.598 -17.494 0.706 1.00 46.50 140 ASN A O 1
#

Organism: Haematococcus lacustris (NCBI:txid44745)

Radius of gyration: 16.61 Å; chains: 1; bounding box: 34×28×47 Å

Sequence (140 aa):
MADWNREGYDNAVRFRAKLTHVSPVWYTLKRVPDTTADWVLEGGHEYNQSWVQAVRQPVGQSRHKVKVVPRFMVEVSDPNDNMALIMQSMQPLRLMWNEVKDKDYDGLVLEVMQNWLAINILSAEHFLEPIYLFMSDLSN

Secondary structure (DSSP, 8-state):
--TT-HHHHHHHHHTGGG-SEE--EEEEEEEPTT-SS-EEEE-GGG--HHHHHHHHS--TT-----EE--EEEEE-SSHHHHHHHHHTTHHHHHHHHHHHHHTT-S--EEEE-GGGGGGTGGG-HHHHHHHHHHHHHH--

Foldseek 3Di:
DPPPPPVVLVVLLVVLVVAQEDAAAFWEKEDDPPDDADIDIGRLVVDDLVSQVSSQDDDDPDPRGYAYAYEYEYDDDDPVVLVSCLQVVQNVLVNVLCSCVVSVGLYYHYHYDPVCVVVPSVPRPSNVVSVVVSVVVSVD